Protein AF-A0A6N1C5D8-F1 (afdb_monomer_lite)

Sequence (153 aa):
MKNILFLILYLGGGVGLYRWVDFLRPVGEGLNGFYSWVWLDSGSELAIRQFLSFSYASFFYLVWMAIFPEPAKSYVYTVVGSKVVSSFLRSMALFVSCLLILGLVGVGLVKRPYSAFHQYFSLLVTCVLLGGWTIYLKDFFLTAANYMGRKYK

pLDDT: mean 84.41, std 11.17, range [42.94, 94.19]

Foldseek 3Di:
DLVVVLVCCLLVVLLVCVVVLVVQLVVLVVLQVVCVVVVLHLDSLLSSLLCSLLVSLLVSVVVSCVVVPDPPPPPPPDLDVVNLVVLVVQLVVLLVVLSVVSSVLSNVVSVDPDDSSVSSSVSNVSSNVSSCSNVSVVVSVVSVVSVVVVVVD

Structure (mmCIF, N/CA/C/O backbone):
data_AF-A0A6N1C5D8-F1
#
_entry.id   AF-A0A6N1C5D8-F1
#
loop_
_atom_site.group_PDB
_atom_site.id
_atom_site.type_symbol
_atom_site.label_atom_id
_atom_site.label_alt_id
_atom_site.label_comp_id
_atom_site.label_asym_id
_atom_site.label_entity_id
_atom_site.label_seq_id
_atom_site.pdbx_PDB_ins_code
_atom_site.Cartn_x
_atom_site.Cartn_y
_atom_site.Cartn_z
_atom_site.occupancy
_atom_site.B_iso_or_equiv
_atom_site.auth_seq_id
_atom_site.auth_comp_id
_atom_site.auth_asym_id
_atom_site.auth_atom_id
_atom_site.pdbx_PDB_model_num
ATOM 1 N N . MET A 1 1 ? -5.336 24.416 4.218 1.00 57.41 1 MET A N 1
ATOM 2 C CA . MET A 1 1 ? -3.912 24.225 4.592 1.00 57.41 1 MET A CA 1
ATOM 3 C C . MET A 1 1 ? -3.562 22.769 4.903 1.00 57.41 1 MET A C 1
ATOM 5 O O . MET A 1 1 ? -2.588 22.291 4.341 1.00 57.41 1 MET A O 1
ATOM 9 N N . LYS A 1 2 ? -4.356 22.031 5.703 1.00 74.81 2 LYS A N 1
ATOM 10 C CA . LYS A 1 2 ? -4.087 20.610 6.028 1.00 74.81 2 LYS A CA 1
ATOM 11 C C . LYS A 1 2 ? -3.909 19.698 4.800 1.00 74.81 2 LYS A C 1
ATOM 13 O O . LYS A 1 2 ? -2.983 18.904 4.788 1.00 74.81 2 LYS A O 1
ATOM 18 N N . ASN A 1 3 ? -4.711 19.876 3.746 1.00 79.12 3 ASN A N 1
ATOM 19 C CA . ASN A 1 3 ? -4.611 19.057 2.524 1.00 79.12 3 ASN A CA 1
ATOM 20 C C . ASN A 1 3 ? -3.324 19.315 1.718 1.00 79.12 3 ASN A C 1
ATOM 22 O O . ASN A 1 3 ? -2.783 18.398 1.112 1.00 79.12 3 ASN A O 1
ATOM 26 N N . ILE A 1 4 ? -2.818 20.553 1.722 1.00 85.50 4 ILE A N 1
ATOM 27 C CA . ILE A 1 4 ? -1.562 20.896 1.035 1.00 85.50 4 ILE A CA 1
ATOM 28 C C . ILE A 1 4 ? -0.383 20.313 1.818 1.00 85.50 4 ILE A C 1
ATOM 30 O O . ILE A 1 4 ? 0.490 19.682 1.234 1.00 85.50 4 ILE A O 1
ATOM 34 N N . LEU A 1 5 ? -0.402 20.450 3.148 1.00 88.25 5 LEU A N 1
ATOM 35 C CA . LEU A 1 5 ? 0.596 19.839 4.025 1.00 88.25 5 LEU A CA 1
ATOM 36 C C . LEU A 1 5 ? 0.606 18.308 3.893 1.00 88.25 5 LEU A C 1
ATOM 38 O O . LEU A 1 5 ? 1.675 17.716 3.789 1.00 88.25 5 LEU A O 1
ATOM 42 N N . PHE A 1 6 ? -0.578 17.688 3.834 1.00 89.44 6 PHE A N 1
ATOM 43 C CA . PHE A 1 6 ? -0.742 16.260 3.568 1.00 89.44 6 PHE A CA 1
ATOM 44 C C . PHE A 1 6 ? -0.019 15.856 2.282 1.00 89.44 6 PHE A C 1
ATOM 46 O O . PHE A 1 6 ? 0.821 14.964 2.310 1.00 89.44 6 PHE A O 1
ATOM 53 N N . LEU A 1 7 ? -0.307 16.540 1.169 1.00 89.50 7 LEU A N 1
ATOM 54 C CA . LEU A 1 7 ? 0.278 16.220 -0.134 1.00 89.50 7 LEU A CA 1
ATOM 55 C C . LEU A 1 7 ? 1.796 16.409 -0.147 1.00 89.50 7 LEU A C 1
ATOM 57 O O . LEU A 1 7 ? 2.501 15.555 -0.674 1.00 89.50 7 LEU A O 1
ATOM 61 N N . ILE A 1 8 ? 2.305 17.488 0.452 1.00 91.31 8 ILE A N 1
ATOM 62 C CA . ILE A 1 8 ? 3.749 17.758 0.514 1.00 91.31 8 ILE A CA 1
ATOM 63 C C . ILE A 1 8 ? 4.468 16.661 1.301 1.00 91.31 8 ILE A C 1
ATOM 65 O O . ILE A 1 8 ? 5.471 16.128 0.832 1.00 91.31 8 ILE A O 1
ATOM 69 N N . LEU A 1 9 ? 3.949 16.294 2.474 1.00 92.56 9 LEU A N 1
ATOM 70 C CA . LEU A 1 9 ? 4.555 15.259 3.311 1.00 92.56 9 LEU A CA 1
ATOM 71 C C . LEU A 1 9 ? 4.436 13.870 2.679 1.00 92.56 9 LEU A C 1
ATOM 73 O O . LEU A 1 9 ? 5.396 13.102 2.720 1.00 92.56 9 LEU A O 1
ATOM 77 N N . TYR A 1 10 ? 3.293 13.572 2.059 1.00 93.00 10 TYR A N 1
ATOM 78 C CA . TYR A 1 10 ? 3.063 12.315 1.357 1.00 93.00 10 TYR A CA 1
ATOM 79 C C . TYR A 1 10 ? 4.007 12.152 0.163 1.00 93.00 10 TYR A C 1
ATOM 81 O O . TYR A 1 10 ? 4.701 11.147 0.030 1.00 93.00 10 TYR A O 1
ATOM 89 N N . LEU A 1 11 ? 4.064 13.148 -0.722 1.00 92.56 11 LEU A N 1
ATOM 90 C CA . LEU A 1 11 ? 4.916 13.072 -1.906 1.00 92.56 11 LEU A CA 1
ATOM 91 C C . LEU A 1 11 ? 6.394 13.122 -1.516 1.00 92.56 11 LEU A C 1
ATOM 93 O O . LEU A 1 11 ? 7.181 12.337 -2.037 1.00 92.56 11 LEU A O 1
ATOM 97 N N . GLY A 1 12 ? 6.770 13.981 -0.564 1.00 91.44 12 GLY A N 1
ATOM 98 C CA . GLY A 1 12 ? 8.142 14.075 -0.067 1.00 91.44 12 GLY A CA 1
ATOM 99 C C . GLY A 1 12 ? 8.632 12.765 0.554 1.00 91.44 12 GLY A C 1
ATOM 100 O O . GLY A 1 12 ? 9.693 12.263 0.181 1.00 91.44 12 GLY A O 1
ATOM 101 N N . GLY A 1 13 ? 7.841 12.165 1.450 1.00 90.19 13 GLY A N 1
ATOM 102 C CA . GLY A 1 13 ? 8.172 10.878 2.066 1.00 90.19 13 GLY A CA 1
ATOM 103 C C . GLY A 1 13 ? 8.176 9.727 1.058 1.00 90.19 13 GLY A C 1
ATOM 104 O O . GLY A 1 13 ? 9.103 8.917 1.044 1.00 90.19 13 GLY A O 1
ATOM 105 N N . GLY A 1 14 ? 7.190 9.693 0.160 1.00 89.06 14 GLY A N 1
ATOM 106 C CA . GLY A 1 14 ? 7.083 8.680 -0.885 1.00 89.06 14 GLY A CA 1
ATOM 107 C C . GLY A 1 14 ? 8.251 8.711 -1.870 1.00 89.06 14 GLY A C 1
ATOM 108 O O . GLY A 1 14 ? 8.790 7.661 -2.210 1.00 89.06 14 GLY A O 1
ATOM 109 N N . VAL A 1 15 ? 8.711 9.891 -2.294 1.00 90.75 15 VAL A N 1
ATOM 110 C CA . VAL A 1 15 ? 9.896 10.017 -3.163 1.00 90.75 15 VAL A CA 1
ATOM 111 C C . VAL A 1 15 ? 11.154 9.508 -2.453 1.00 90.75 15 VAL A C 1
ATOM 113 O O . VAL A 1 15 ? 11.945 8.789 -3.063 1.00 90.75 15 VAL A O 1
ATOM 116 N N . GLY A 1 16 ? 11.318 9.800 -1.159 1.00 87.88 16 GLY A N 1
ATOM 117 C CA . GLY A 1 16 ? 12.439 9.290 -0.359 1.00 87.88 16 GLY A CA 1
ATOM 118 C C . GLY A 1 16 ? 12.461 7.761 -0.233 1.00 87.88 16 GLY A C 1
ATOM 119 O O . GLY A 1 16 ? 13.532 7.150 -0.242 1.00 87.88 16 GLY A O 1
ATOM 120 N N . LEU A 1 17 ? 11.285 7.129 -0.189 1.00 87.88 17 LEU A N 1
ATOM 121 C CA . LEU A 1 17 ? 11.139 5.673 -0.087 1.00 87.88 17 LEU A CA 1
ATOM 122 C C . LEU A 1 17 ? 11.512 4.911 -1.359 1.00 87.88 17 LEU A C 1
ATOM 124 O O . LEU A 1 17 ? 11.745 3.708 -1.279 1.00 87.88 17 LEU A O 1
ATOM 128 N N . TYR A 1 18 ? 11.642 5.579 -2.510 1.00 86.94 18 TYR A N 1
ATOM 129 C CA . TYR A 1 18 ? 12.013 4.914 -3.764 1.00 86.94 18 TYR A CA 1
ATOM 130 C C . TYR A 1 18 ? 13.335 4.133 -3.660 1.00 86.94 18 TYR A C 1
ATOM 132 O O . TYR A 1 18 ? 13.494 3.087 -4.280 1.00 86.94 18 TYR A O 1
ATOM 140 N N . ARG A 1 19 ? 14.276 4.590 -2.823 1.00 85.69 19 ARG A N 1
ATOM 141 C CA . ARG A 1 19 ? 15.557 3.895 -2.590 1.00 85.69 19 ARG A CA 1
ATOM 142 C C . ARG A 1 19 ? 15.416 2.555 -1.860 1.00 85.69 19 ARG A C 1
ATOM 144 O O . ARG A 1 19 ? 16.364 1.784 -1.837 1.00 85.69 19 ARG A O 1
ATOM 151 N N . TRP A 1 20 ? 14.257 2.295 -1.263 1.00 82.94 20 TRP A N 1
ATOM 152 C CA . TRP A 1 20 ? 13.975 1.115 -0.446 1.00 82.94 20 TRP A CA 1
ATOM 153 C C . TRP A 1 20 ? 13.052 0.112 -1.151 1.00 82.94 20 TRP A C 1
ATOM 155 O O . TRP A 1 20 ? 12.592 -0.837 -0.522 1.00 82.94 20 TRP A O 1
ATOM 165 N N . VAL A 1 21 ? 12.783 0.301 -2.451 1.00 80.31 21 VAL A N 1
ATOM 166 C CA . VAL A 1 21 ? 11.936 -0.591 -3.268 1.00 80.31 21 VAL A CA 1
ATOM 167 C C . VAL A 1 21 ? 12.394 -2.045 -3.174 1.00 80.31 21 VAL A C 1
ATOM 169 O O . VAL A 1 21 ? 11.566 -2.929 -2.959 1.00 80.31 21 VAL A O 1
ATOM 172 N N . ASP A 1 22 ? 13.702 -2.292 -3.241 1.00 78.56 22 ASP A N 1
ATOM 173 C CA . ASP A 1 22 ? 14.248 -3.652 -3.238 1.00 78.56 22 ASP A CA 1
ATOM 174 C C . ASP A 1 22 ? 14.044 -4.396 -1.911 1.00 78.56 22 ASP A C 1
ATOM 176 O O . ASP A 1 22 ? 13.981 -5.625 -1.902 1.00 78.56 22 ASP A O 1
ATOM 180 N N . PHE A 1 23 ? 13.852 -3.686 -0.793 1.00 82.81 23 PHE A N 1
ATOM 181 C CA . PHE A 1 23 ? 13.590 -4.320 0.504 1.00 82.81 23 PHE A CA 1
ATOM 182 C C . PHE A 1 23 ? 12.230 -5.036 0.543 1.00 82.81 23 PHE A C 1
ATOM 184 O O . PHE A 1 23 ? 12.045 -5.990 1.295 1.00 82.81 23 PHE A O 1
ATOM 191 N N . LEU A 1 24 ? 11.277 -4.611 -0.293 1.00 78.19 24 LEU A N 1
ATOM 192 C CA . LEU A 1 24 ? 9.941 -5.208 -0.378 1.00 78.19 24 LEU A CA 1
ATOM 193 C C . LEU A 1 24 ? 9.794 -6.228 -1.508 1.00 78.19 24 LEU A C 1
ATOM 195 O O . LEU A 1 24 ? 8.680 -6.693 -1.757 1.00 78.19 24 LEU A O 1
ATOM 199 N N . ARG A 1 25 ? 10.896 -6.615 -2.159 1.00 81.38 25 ARG A N 1
ATOM 200 C CA . ARG A 1 25 ? 10.911 -7.615 -3.233 1.00 81.38 25 ARG A CA 1
ATOM 201 C C . ARG A 1 25 ? 10.080 -8.877 -2.932 1.00 81.38 25 ARG A C 1
ATOM 203 O O . ARG A 1 25 ? 9.191 -9.157 -3.733 1.00 81.38 25 ARG A O 1
ATOM 210 N N . PRO A 1 26 ? 10.236 -9.580 -1.788 1.00 82.00 26 PRO A N 1
ATOM 211 C CA . PRO A 1 26 ? 9.468 -10.806 -1.535 1.00 82.00 26 PRO A CA 1
ATOM 212 C C . PRO A 1 26 ? 7.954 -10.562 -1.446 1.00 82.00 26 PRO A C 1
ATOM 214 O O . PRO A 1 26 ? 7.154 -11.391 -1.873 1.00 82.00 26 PRO A O 1
ATOM 217 N N . VAL A 1 27 ? 7.538 -9.407 -0.921 1.00 81.19 27 VAL A N 1
ATOM 218 C CA . VAL A 1 27 ? 6.111 -9.084 -0.789 1.00 81.19 27 VAL A CA 1
ATOM 219 C C . VAL A 1 27 ? 5.521 -8.633 -2.126 1.00 81.19 27 VAL A C 1
ATOM 221 O O . VAL A 1 27 ? 4.389 -8.981 -2.461 1.00 81.19 27 VAL A O 1
ATOM 224 N N . GLY A 1 28 ? 6.308 -7.912 -2.926 1.00 81.31 28 GLY A N 1
ATOM 225 C CA . GLY A 1 28 ? 5.951 -7.554 -4.295 1.00 81.31 28 GLY A CA 1
ATOM 226 C C . GLY A 1 28 ? 5.826 -8.760 -5.225 1.00 81.31 28 GLY A C 1
ATOM 227 O O . GLY A 1 28 ? 4.912 -8.801 -6.043 1.00 81.31 28 GLY A O 1
ATOM 228 N N . GLU A 1 29 ? 6.678 -9.774 -5.068 1.00 83.25 29 GLU A N 1
ATOM 229 C CA . GLU A 1 29 ? 6.562 -11.045 -5.798 1.00 83.25 29 GLU A CA 1
ATOM 230 C C . GLU A 1 29 ? 5.277 -11.797 -5.432 1.00 83.25 29 GLU A C 1
ATOM 232 O O . GLU A 1 29 ? 4.584 -12.300 -6.318 1.00 83.25 29 GLU A O 1
ATOM 237 N N . GLY A 1 30 ? 4.896 -11.796 -4.150 1.00 84.44 30 GLY A N 1
ATOM 238 C CA . GLY A 1 30 ? 3.601 -12.319 -3.710 1.00 84.44 30 GLY A CA 1
ATOM 239 C C . GLY A 1 30 ? 2.422 -11.595 -4.370 1.00 84.44 30 GLY A C 1
ATOM 240 O O . GLY A 1 30 ? 1.489 -12.239 -4.855 1.00 84.44 30 GLY A O 1
ATOM 241 N N . LEU A 1 31 ? 2.486 -10.261 -4.461 1.00 86.31 31 LEU A N 1
ATOM 242 C CA . LEU A 1 31 ? 1.479 -9.469 -5.173 1.00 86.31 31 LEU A CA 1
ATOM 243 C C . LEU A 1 31 ? 1.449 -9.799 -6.674 1.00 86.31 31 LEU A C 1
ATOM 245 O O . LEU A 1 31 ? 0.368 -9.881 -7.254 1.00 86.31 31 LEU A O 1
ATOM 249 N N . ASN A 1 32 ? 2.605 -10.044 -7.294 1.00 88.31 32 ASN A N 1
ATOM 250 C CA . ASN A 1 32 ? 2.674 -10.466 -8.692 1.00 88.31 32 ASN A CA 1
ATOM 251 C C . ASN A 1 32 ? 1.991 -11.823 -8.917 1.00 88.31 32 ASN A C 1
ATOM 253 O O . ASN A 1 32 ? 1.264 -11.990 -9.890 1.00 88.31 32 ASN A O 1
ATOM 257 N N . GLY A 1 33 ? 2.178 -12.774 -7.996 1.00 87.38 33 GLY A N 1
ATOM 258 C CA . GLY A 1 33 ? 1.483 -14.065 -8.021 1.00 87.38 33 GLY A CA 1
ATOM 259 C C . GLY A 1 33 ? -0.036 -13.931 -7.875 1.00 87.38 33 GLY A C 1
ATOM 260 O O . GLY A 1 33 ? -0.794 -14.618 -8.554 1.00 87.38 33 GLY A O 1
ATOM 261 N N . PHE A 1 34 ? -0.504 -13.002 -7.038 1.00 87.44 34 PHE A N 1
ATOM 262 C CA . PHE A 1 34 ? -1.928 -12.672 -6.974 1.00 87.44 34 PHE A CA 1
ATOM 263 C C . PHE A 1 34 ? -2.429 -12.075 -8.297 1.00 87.44 34 PHE A C 1
ATOM 265 O O . PHE A 1 34 ? -3.469 -12.491 -8.805 1.00 87.44 34 PHE A O 1
ATOM 272 N N . TYR A 1 35 ? -1.689 -11.131 -8.883 1.00 90.88 35 TYR A N 1
ATOM 273 C CA . TYR A 1 35 ? -2.071 -10.503 -10.147 1.00 90.88 35 TYR A CA 1
ATOM 274 C C . TYR A 1 35 ? -2.053 -11.460 -11.334 1.00 90.88 35 TYR A C 1
ATOM 276 O O . TYR A 1 35 ? -2.941 -11.367 -12.179 1.00 90.88 35 TYR A O 1
ATOM 284 N N . SER A 1 36 ? -1.124 -12.412 -11.393 1.00 88.69 36 SER A N 1
ATOM 285 C CA . SER A 1 36 ? -1.137 -13.441 -12.436 1.00 88.69 36 SER A CA 1
ATOM 286 C C . SER A 1 36 ? -2.373 -14.336 -12.338 1.00 88.69 36 SER A C 1
ATOM 288 O O . SER A 1 36 ? -2.980 -14.647 -13.363 1.00 88.69 36 SER A O 1
ATOM 290 N N . TRP A 1 37 ? -2.819 -14.662 -11.120 1.00 90.06 37 TRP A N 1
ATOM 291 C CA . TRP A 1 37 ? -4.042 -15.435 -10.891 1.00 90.06 37 TRP A CA 1
ATOM 292 C C . TRP A 1 37 ? -5.314 -14.719 -11.375 1.00 90.06 37 TRP A C 1
ATOM 294 O O . TRP A 1 37 ? -6.219 -15.371 -11.889 1.00 90.06 37 TRP A O 1
ATOM 304 N N . VAL A 1 38 ? -5.372 -13.385 -11.277 1.00 88.38 38 VAL A N 1
ATOM 305 C CA . VAL A 1 38 ? -6.513 -12.567 -11.747 1.00 88.38 38 VAL A CA 1
ATOM 306 C C . VAL A 1 38 ? -6.299 -11.929 -13.130 1.00 88.38 38 VAL A C 1
ATOM 308 O O . VAL A 1 38 ? -7.036 -11.017 -13.502 1.00 88.38 38 VAL A O 1
ATOM 311 N N . TRP A 1 39 ? -5.294 -12.380 -13.889 1.00 87.00 39 TRP A N 1
ATOM 312 C CA . TRP A 1 39 ? -4.935 -11.871 -15.225 1.00 87.00 39 TRP A CA 1
ATOM 313 C C . TRP A 1 39 ? -4.606 -10.365 -15.295 1.00 87.00 39 TRP A C 1
ATOM 315 O O . TRP A 1 39 ? -4.818 -9.714 -16.318 1.00 87.00 39 TRP A O 1
ATOM 325 N N . LEU A 1 40 ? -4.049 -9.811 -14.218 1.00 87.25 40 LEU A N 1
ATOM 326 C CA . LEU A 1 40 ? -3.540 -8.436 -14.121 1.00 87.25 40 LEU A CA 1
ATOM 327 C C . LEU A 1 40 ? -2.008 -8.385 -14.011 1.00 87.25 40 LEU A C 1
ATOM 329 O O . LEU A 1 40 ? -1.459 -7.426 -13.468 1.00 87.25 40 LEU A O 1
ATOM 333 N N . ASP A 1 41 ? -1.315 -9.419 -14.494 1.00 83.06 41 ASP A N 1
ATOM 334 C CA . ASP A 1 41 ? 0.145 -9.480 -14.439 1.00 83.06 41 ASP A CA 1
ATOM 335 C C . ASP A 1 41 ? 0.769 -8.282 -15.167 1.00 83.06 41 ASP A C 1
ATOM 337 O O . ASP A 1 41 ? 0.428 -7.948 -16.305 1.00 83.06 41 ASP A O 1
ATOM 341 N N . SER A 1 42 ? 1.676 -7.617 -14.464 1.00 78.69 42 SER A N 1
ATOM 342 C CA . SER A 1 42 ? 2.358 -6.413 -14.922 1.00 78.69 42 SER A CA 1
ATOM 343 C C . SER A 1 42 ? 3.884 -6.531 -14.801 1.00 78.69 42 SER A C 1
ATOM 345 O O . SER A 1 42 ? 4.616 -5.580 -15.078 1.00 78.69 42 SER A O 1
ATOM 347 N N . GLY A 1 43 ? 4.372 -7.722 -14.437 1.00 84.25 43 GLY A N 1
ATOM 348 C CA . GLY A 1 43 ? 5.775 -8.005 -14.174 1.00 84.25 43 GLY A CA 1
ATOM 349 C C . GLY A 1 43 ? 6.177 -7.717 -12.726 1.00 84.25 43 GLY A C 1
ATOM 350 O O . GLY A 1 43 ? 5.727 -6.756 -12.096 1.00 84.25 43 GLY A O 1
ATOM 351 N N . SER A 1 44 ? 7.096 -8.539 -12.215 1.00 84.19 44 SER A N 1
ATOM 352 C CA . SER A 1 44 ? 7.542 -8.526 -10.816 1.00 84.19 44 SER A CA 1
ATOM 353 C C . SER A 1 44 ? 8.066 -7.162 -10.359 1.00 84.19 44 SER A C 1
ATOM 355 O O . SER A 1 44 ? 7.676 -6.669 -9.306 1.00 84.19 44 SER A O 1
ATOM 357 N N . GLU A 1 45 ? 8.889 -6.500 -11.171 1.00 87.25 45 GLU A N 1
ATOM 358 C CA . GLU A 1 45 ? 9.465 -5.188 -10.850 1.00 87.25 45 GLU A CA 1
ATOM 359 C C . GLU A 1 45 ? 8.401 -4.093 -10.671 1.00 87.25 45 GLU A C 1
ATOM 361 O O . GLU A 1 45 ? 8.538 -3.213 -9.814 1.00 87.25 45 GLU A O 1
ATOM 366 N N . LEU A 1 46 ? 7.313 -4.140 -11.449 1.00 89.12 46 LEU A N 1
ATOM 367 C CA . LEU A 1 46 ? 6.218 -3.185 -11.296 1.00 89.12 46 LEU A CA 1
ATOM 368 C C . LEU A 1 46 ? 5.329 -3.544 -10.102 1.00 89.12 46 LEU A C 1
ATOM 370 O O . LEU A 1 46 ? 4.937 -2.641 -9.361 1.00 89.12 46 LEU A O 1
ATOM 374 N N . ALA A 1 47 ? 5.096 -4.835 -9.861 1.00 89.44 47 ALA A N 1
ATOM 375 C CA . ALA A 1 47 ? 4.363 -5.325 -8.695 1.00 89.44 47 ALA A CA 1
ATOM 376 C C . ALA A 1 47 ? 5.023 -4.913 -7.370 1.00 89.44 47 ALA A C 1
ATOM 378 O O . ALA A 1 47 ? 4.336 -4.479 -6.443 1.00 89.44 47 ALA A O 1
ATOM 379 N N . ILE A 1 48 ? 6.356 -4.940 -7.292 1.00 90.25 48 ILE A N 1
ATOM 380 C CA . ILE A 1 48 ? 7.100 -4.460 -6.115 1.00 90.25 48 ILE A CA 1
ATOM 381 C C . ILE A 1 48 ? 6.843 -2.968 -5.882 1.00 90.25 48 ILE A C 1
ATOM 383 O O . ILE A 1 48 ? 6.543 -2.551 -4.760 1.00 90.25 48 ILE A O 1
ATOM 387 N N . ARG A 1 49 ? 6.889 -2.153 -6.941 1.00 91.56 49 ARG A N 1
ATOM 388 C CA . ARG A 1 49 ? 6.618 -0.708 -6.844 1.00 91.56 49 ARG A CA 1
ATOM 389 C C . ARG A 1 49 ? 5.168 -0.429 -6.462 1.00 91.56 49 ARG A C 1
ATOM 391 O O . ARG A 1 49 ? 4.930 0.414 -5.604 1.00 91.56 49 ARG A O 1
ATOM 398 N N . GLN A 1 50 ? 4.215 -1.155 -7.047 1.00 92.12 50 GLN A N 1
ATOM 399 C CA . GLN A 1 50 ? 2.796 -1.081 -6.690 1.00 92.12 50 GLN A CA 1
ATOM 400 C C . GLN A 1 50 ? 2.598 -1.371 -5.204 1.00 92.12 50 GLN A C 1
ATOM 402 O O . GLN A 1 50 ? 1.963 -0.580 -4.503 1.00 92.12 50 GLN A O 1
ATOM 407 N N . PHE A 1 51 ? 3.184 -2.466 -4.714 1.00 90.81 51 PHE A N 1
ATOM 408 C CA . PHE A 1 51 ? 3.076 -2.858 -3.316 1.00 90.81 51 PHE A CA 1
ATOM 409 C C . PHE A 1 51 ? 3.689 -1.814 -2.377 1.00 90.81 51 PHE A C 1
ATOM 411 O O . PHE A 1 51 ? 3.045 -1.434 -1.396 1.00 90.81 51 PHE A O 1
ATOM 418 N N . LEU A 1 52 ? 4.888 -1.305 -2.686 1.00 90.94 52 LEU A N 1
ATOM 419 C CA . LEU A 1 52 ? 5.530 -0.254 -1.893 1.00 90.94 52 LEU A CA 1
ATOM 420 C C . LEU A 1 52 ? 4.651 0.999 -1.831 1.00 90.94 52 LEU A C 1
ATOM 422 O O . LEU A 1 52 ? 4.355 1.479 -0.738 1.00 90.94 52 LEU A O 1
ATOM 426 N N . SER A 1 53 ? 4.209 1.520 -2.981 1.00 92.44 53 SER A N 1
ATOM 427 C CA . SER A 1 53 ? 3.398 2.742 -3.042 1.00 92.44 53 SER A CA 1
ATOM 428 C C . SER A 1 53 ? 2.071 2.582 -2.300 1.00 92.44 53 SER A C 1
ATOM 430 O O . SER A 1 53 ? 1.646 3.492 -1.586 1.00 92.44 53 SER A O 1
ATOM 432 N N . PHE A 1 54 ? 1.414 1.430 -2.442 1.00 93.12 54 PHE A N 1
ATOM 433 C CA . PHE A 1 54 ? 0.136 1.151 -1.790 1.00 93.12 54 PHE A CA 1
ATOM 434 C C . PHE A 1 54 ? 0.272 0.959 -0.278 1.00 93.12 54 PHE A C 1
ATOM 436 O O . PHE A 1 54 ? -0.517 1.513 0.494 1.00 93.12 54 PHE A O 1
ATOM 443 N N . SER A 1 55 ? 1.298 0.230 0.160 1.00 91.25 55 SER A N 1
ATOM 444 C CA . SER A 1 55 ? 1.596 0.047 1.582 1.00 91.25 55 SER A CA 1
ATOM 445 C C . SER A 1 55 ? 1.953 1.378 2.226 1.00 91.25 55 SER A C 1
ATOM 447 O O . SER A 1 55 ? 1.372 1.739 3.248 1.00 91.25 55 SER A O 1
ATOM 449 N N . TYR A 1 56 ? 2.831 2.156 1.587 1.00 92.88 56 TYR A N 1
ATOM 450 C CA . TYR A 1 56 ? 3.183 3.496 2.041 1.00 92.88 56 TYR A CA 1
ATOM 451 C C . TYR A 1 56 ? 1.952 4.395 2.171 1.00 92.88 56 TYR A C 1
ATOM 453 O O . TYR A 1 56 ? 1.769 5.017 3.213 1.00 92.88 56 TYR A O 1
ATOM 461 N N . ALA A 1 57 ? 1.074 4.425 1.164 1.00 93.56 57 ALA A N 1
ATOM 462 C CA . ALA A 1 57 ? -0.172 5.183 1.243 1.00 93.56 57 ALA A CA 1
ATOM 463 C C . ALA A 1 57 ? -1.044 4.753 2.412 1.00 93.56 57 ALA A C 1
ATOM 465 O O . ALA A 1 57 ? -1.495 5.594 3.185 1.00 93.56 57 ALA A O 1
ATOM 466 N N . SER A 1 58 ? -1.226 3.451 2.584 1.00 93.31 58 SER A N 1
ATOM 467 C CA . SER A 1 58 ? -2.040 2.916 3.668 1.00 93.31 58 SER A CA 1
ATOM 468 C C . SER A 1 58 ? -1.479 3.319 5.038 1.00 93.31 58 SER A C 1
ATOM 470 O O . SER A 1 58 ? -2.200 3.870 5.870 1.00 93.31 58 SER A O 1
ATOM 472 N N . PHE A 1 59 ? -0.173 3.143 5.258 1.00 92.38 59 PHE A N 1
ATOM 473 C CA . PHE A 1 59 ? 0.480 3.562 6.500 1.00 92.38 59 PHE A CA 1
ATOM 474 C C . PHE A 1 59 ? 0.422 5.074 6.710 1.00 92.38 59 PHE A C 1
ATOM 476 O O . PHE A 1 59 ? 0.114 5.522 7.813 1.00 92.38 59 PHE A O 1
ATOM 483 N N . PHE A 1 60 ? 0.665 5.865 5.666 1.00 93.50 60 PHE A N 1
ATOM 484 C CA . PHE A 1 60 ? 0.629 7.319 5.759 1.00 93.50 60 PHE A CA 1
ATOM 485 C C . PHE A 1 60 ? -0.758 7.824 6.159 1.00 93.50 60 PHE A C 1
ATOM 487 O O . PHE A 1 60 ? -0.858 8.654 7.057 1.00 93.50 60 PHE A O 1
ATOM 494 N N . TYR A 1 61 ? -1.831 7.297 5.562 1.00 92.31 61 TYR A N 1
ATOM 495 C CA . TYR A 1 61 ? -3.199 7.659 5.943 1.00 92.31 61 TYR A CA 1
ATOM 496 C C . TYR A 1 61 ? -3.518 7.274 7.394 1.00 92.31 61 TYR A C 1
ATOM 498 O O . TYR A 1 61 ? -4.132 8.067 8.108 1.00 92.31 61 TYR A O 1
ATOM 506 N N . LEU A 1 62 ? -3.080 6.097 7.856 1.00 90.81 62 LEU A N 1
ATOM 507 C CA . LEU A 1 62 ? -3.259 5.676 9.251 1.00 90.81 62 LEU A CA 1
ATOM 508 C C . LEU A 1 62 ? -2.529 6.606 10.228 1.00 90.81 62 LEU A C 1
ATOM 510 O O . LEU A 1 62 ? -3.136 7.078 11.189 1.00 90.81 62 LEU A O 1
ATOM 514 N N . VAL A 1 63 ? -1.259 6.920 9.958 1.00 91.06 63 VAL A N 1
ATOM 515 C CA . VAL A 1 63 ? -0.458 7.852 10.769 1.00 91.06 63 VAL A CA 1
ATOM 516 C C . VAL A 1 63 ? -1.064 9.253 10.739 1.00 91.06 63 VAL A C 1
ATOM 518 O O . VAL A 1 63 ? -1.209 9.888 11.781 1.00 91.06 63 VAL A O 1
ATOM 521 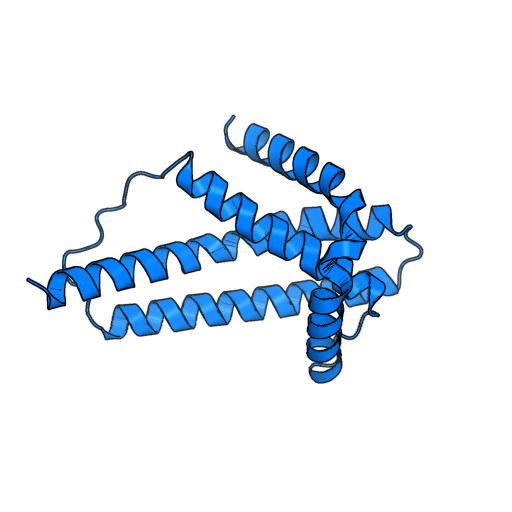N N . TRP A 1 64 ? -1.485 9.725 9.567 1.00 91.50 64 TRP A N 1
ATOM 522 C CA . TRP A 1 64 ? -2.121 11.029 9.415 1.00 91.50 64 TRP A CA 1
ATOM 523 C C . TRP A 1 64 ? -3.406 11.141 10.237 1.00 91.50 64 TRP A C 1
ATOM 525 O O . TRP A 1 64 ? -3.592 12.122 10.954 1.00 91.50 64 TRP A O 1
ATOM 535 N N . MET A 1 65 ? -4.270 10.122 10.183 1.00 87.94 65 MET A N 1
ATOM 536 C CA . MET A 1 65 ? -5.493 10.062 10.989 1.00 87.94 65 ME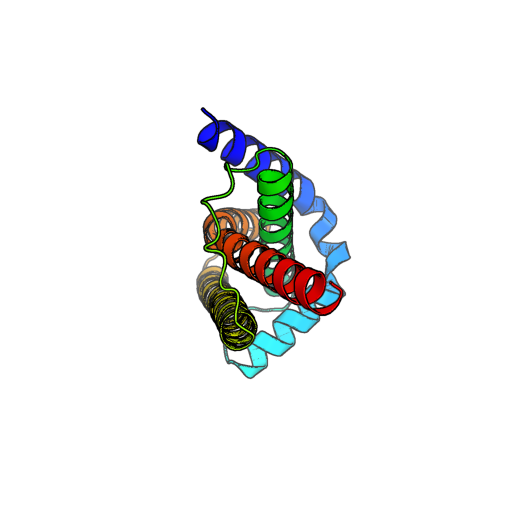T A CA 1
ATOM 537 C C . MET A 1 65 ? -5.210 9.966 12.492 1.00 87.94 65 MET A C 1
ATOM 539 O O . MET A 1 65 ? -6.017 10.454 13.281 1.00 87.94 65 MET A O 1
ATOM 543 N N . ALA A 1 66 ? -4.097 9.349 12.896 1.00 86.81 66 ALA A N 1
ATOM 544 C CA . ALA A 1 66 ? -3.690 9.276 14.297 1.00 86.81 66 ALA A CA 1
ATOM 545 C C . ALA A 1 66 ? -3.179 10.628 14.828 1.00 86.81 66 ALA A C 1
ATOM 547 O O . ALA A 1 66 ? -3.491 10.995 15.957 1.00 86.81 66 ALA A O 1
ATOM 548 N N . ILE A 1 67 ? -2.429 11.382 14.015 1.00 87.31 67 ILE A N 1
ATOM 549 C CA . ILE A 1 67 ? -1.889 12.705 14.383 1.00 87.31 67 ILE A CA 1
ATOM 550 C C . ILE A 1 67 ? -2.977 13.785 14.335 1.00 87.31 67 ILE A C 1
ATOM 552 O O . ILE A 1 67 ? -3.017 14.671 15.188 1.00 87.31 67 ILE A O 1
ATOM 556 N N . PHE A 1 68 ? -3.869 13.719 13.346 1.00 83.62 68 PHE A N 1
ATOM 557 C CA . PHE A 1 68 ? -4.980 14.652 13.170 1.00 83.62 68 PHE A CA 1
ATOM 558 C C . PHE A 1 68 ? -6.320 13.920 13.301 1.00 83.62 68 PHE A C 1
ATOM 560 O O . PHE A 1 68 ? -7.021 13.747 12.298 1.00 83.62 68 PHE A O 1
ATOM 567 N N . PRO A 1 69 ? -6.698 13.494 14.518 1.00 74.56 69 PRO A N 1
ATOM 568 C CA . PRO A 1 69 ? -7.962 12.813 14.728 1.00 74.56 69 PRO A CA 1
ATOM 569 C C . PRO A 1 69 ? -9.119 13.754 14.390 1.00 74.56 69 PRO A C 1
ATOM 571 O O . PRO A 1 69 ? -9.205 14.881 14.885 1.00 74.56 69 PRO A O 1
ATOM 574 N N . GLU A 1 70 ? -10.026 13.291 13.535 1.00 69.06 70 GLU A N 1
ATOM 575 C CA . GLU A 1 70 ? -11.319 13.946 13.381 1.00 69.06 70 GLU A CA 1
ATOM 576 C C . GLU A 1 70 ? -12.151 13.715 14.650 1.00 69.06 70 GLU A C 1
ATOM 578 O O . GLU A 1 70 ? -12.089 12.621 15.225 1.00 69.06 70 GLU A O 1
ATOM 583 N N . PRO A 1 71 ? -12.930 14.715 15.106 1.00 58.56 71 PRO A N 1
ATOM 584 C CA . PRO A 1 71 ? -13.804 14.538 16.254 1.00 58.56 71 PRO A CA 1
ATOM 585 C C . PRO A 1 71 ? -14.725 13.352 15.987 1.00 58.56 71 PRO A C 1
ATOM 587 O O . PRO A 1 71 ? -15.361 13.274 14.932 1.00 58.56 71 PRO A O 1
ATOM 590 N N . ALA A 1 72 ? -14.766 12.415 16.936 1.00 53.97 72 ALA A N 1
ATOM 591 C CA . ALA A 1 72 ? -15.593 11.228 16.829 1.00 53.97 72 ALA A CA 1
ATOM 592 C C . ALA A 1 72 ? -17.041 11.666 16.582 1.00 53.97 72 ALA A C 1
ATOM 594 O O . ALA A 1 72 ? -17.707 12.180 17.483 1.00 53.97 72 ALA A O 1
ATOM 595 N N . LYS A 1 73 ? -17.540 11.478 15.352 1.00 53.75 73 LYS A N 1
ATOM 596 C CA . LYS A 1 73 ? -18.981 11.531 15.104 1.00 53.75 73 LYS A CA 1
ATOM 597 C C . LYS A 1 73 ? -19.589 10.545 16.084 1.00 53.75 73 LYS A C 1
ATOM 599 O O . LYS A 1 73 ? -19.168 9.391 16.080 1.00 53.75 73 LYS A O 1
ATOM 604 N N . SER A 1 74 ? -20.476 11.027 16.958 1.00 42.94 74 SER A N 1
ATOM 605 C CA . SER A 1 74 ? -21.077 10.230 18.029 1.00 42.94 74 SER A CA 1
ATOM 606 C C . SER A 1 74 ? -21.538 8.882 17.469 1.00 42.94 74 SER A C 1
ATOM 608 O O . SER A 1 74 ? -22.525 8.777 16.741 1.00 42.94 74 SER A O 1
ATOM 610 N N . TYR A 1 75 ? -20.739 7.841 17.710 1.00 47.38 75 TYR A N 1
ATOM 611 C CA . TYR A 1 75 ? -21.052 6.508 17.231 1.00 47.38 75 TYR A CA 1
ATOM 612 C C . TYR A 1 75 ? -22.226 6.045 18.086 1.00 47.38 75 TYR A C 1
ATOM 614 O O . TYR A 1 75 ? -22.091 5.821 19.287 1.00 47.38 75 TYR A O 1
ATOM 622 N N . VAL A 1 76 ? -23.403 6.018 17.464 1.00 47.00 76 VAL A N 1
ATOM 623 C CA . VAL A 1 76 ? -24.688 5.683 18.078 1.00 47.00 76 VAL A CA 1
ATOM 624 C C . VAL A 1 76 ? -24.539 4.433 18.951 1.00 47.00 76 VAL A C 1
ATOM 626 O O . VAL A 1 76 ? -24.033 3.407 18.494 1.00 47.00 76 VAL A O 1
ATOM 629 N N . TYR A 1 77 ? -25.016 4.540 20.194 1.00 48.31 77 TYR A N 1
ATOM 630 C CA . TYR A 1 77 ? -24.910 3.623 21.344 1.00 48.31 77 TYR A CA 1
ATOM 631 C C . TYR A 1 77 ? -25.399 2.163 21.141 1.00 48.31 77 TYR A C 1
ATOM 633 O O . TYR A 1 77 ? -25.515 1.395 22.102 1.00 48.31 77 TYR A O 1
ATOM 641 N N . THR A 1 78 ? -25.654 1.728 19.908 1.00 53.38 78 THR A N 1
ATOM 642 C CA . THR A 1 78 ? -26.120 0.381 19.550 1.00 53.38 78 THR A CA 1
ATOM 643 C C . THR A 1 78 ? -25.200 -0.258 18.503 1.00 53.38 78 THR A C 1
ATOM 645 O O . THR A 1 78 ? -25.518 -0.362 17.314 1.00 53.38 78 THR A O 1
ATOM 648 N N . VAL A 1 79 ? -24.014 -0.692 18.940 1.00 59.00 79 VAL A N 1
ATOM 649 C CA . VAL A 1 79 ? -23.120 -1.539 18.133 1.00 59.00 79 VAL A CA 1
ATOM 650 C C . VAL A 1 79 ? -23.577 -2.995 18.277 1.00 59.00 79 VAL A C 1
ATOM 652 O O . VAL A 1 79 ? -23.421 -3.600 19.333 1.00 59.00 79 VAL A O 1
ATOM 655 N N . VAL A 1 80 ? -24.178 -3.541 17.219 1.00 68.38 80 VAL A N 1
ATOM 656 C CA . VAL A 1 80 ? -24.599 -4.951 17.120 1.00 68.38 80 VAL A CA 1
ATOM 657 C C . VAL A 1 80 ? -23.484 -5.743 16.431 1.00 68.38 80 VAL A C 1
ATOM 659 O O . VAL A 1 80 ? -22.800 -5.192 15.570 1.00 68.38 80 VAL A O 1
ATOM 662 N N . GLY A 1 81 ? -23.305 -7.031 16.748 1.00 70.31 81 GLY A N 1
ATOM 663 C CA . GLY A 1 81 ? -22.284 -7.876 16.104 1.00 70.31 81 GLY A CA 1
ATOM 664 C C . GLY A 1 81 ? -22.379 -7.894 14.568 1.00 70.31 81 GLY A C 1
ATOM 665 O O . GLY A 1 81 ? -21.359 -7.878 13.885 1.00 70.31 81 GLY A O 1
ATOM 666 N N . SER A 1 82 ? -23.593 -7.793 14.013 1.00 77.62 82 SER A N 1
ATOM 667 C CA . SER A 1 82 ? -23.820 -7.646 12.568 1.00 77.62 82 SER A CA 1
ATOM 668 C C . SER A 1 82 ? -23.157 -6.401 11.971 1.00 77.62 82 SER A C 1
ATOM 670 O O . SER A 1 82 ? -22.659 -6.469 10.850 1.00 77.62 82 SER A O 1
ATOM 672 N N . LYS A 1 83 ? -23.069 -5.291 12.722 1.00 80.62 83 LYS A N 1
ATOM 673 C CA . LYS A 1 83 ? -22.367 -4.071 12.288 1.00 80.62 83 LYS A CA 1
ATOM 674 C C . LYS A 1 83 ? -20.857 -4.287 12.194 1.00 80.62 83 LYS A C 1
ATOM 676 O O . LYS A 1 83 ? -20.226 -3.760 11.283 1.00 80.62 83 LYS A O 1
ATOM 681 N N . VAL A 1 84 ? -20.278 -5.079 13.100 1.00 82.25 84 VAL A N 1
ATOM 682 C CA . VAL A 1 84 ? -18.845 -5.423 13.070 1.00 82.25 84 VAL A CA 1
ATOM 683 C C . VAL A 1 84 ? -18.537 -6.229 11.807 1.00 82.25 84 VAL A C 1
ATOM 685 O O . VAL A 1 84 ? -17.630 -5.871 11.057 1.00 82.25 84 VAL A O 1
ATOM 688 N N . VAL A 1 85 ? -19.344 -7.260 11.530 1.00 86.19 85 VAL A N 1
ATOM 689 C CA . VAL A 1 85 ? -19.201 -8.099 10.330 1.00 86.19 85 VAL A CA 1
ATOM 690 C C . VAL A 1 85 ? -19.415 -7.281 9.056 1.00 86.19 85 VAL A C 1
ATOM 692 O O . VAL A 1 85 ? -18.615 -7.380 8.129 1.00 86.19 85 VAL A O 1
ATOM 695 N N . SER A 1 86 ? -20.432 -6.415 9.002 1.00 85.12 86 SER A N 1
ATOM 696 C CA . SER A 1 86 ? -20.659 -5.568 7.825 1.00 85.12 86 SER A CA 1
ATOM 697 C C . SER A 1 86 ? -19.517 -4.580 7.581 1.00 85.12 86 SER A C 1
ATOM 699 O O . SER A 1 86 ? -19.129 -4.371 6.434 1.00 85.12 86 SER A O 1
ATOM 701 N N . SER A 1 87 ? -18.947 -3.992 8.640 1.00 84.19 87 SER A N 1
ATOM 702 C CA . SER A 1 87 ? -17.801 -3.081 8.520 1.00 84.19 87 SER A CA 1
ATOM 703 C C . SER A 1 87 ? -16.543 -3.819 8.064 1.00 84.19 87 SER A C 1
ATOM 705 O O . SER A 1 87 ? -15.815 -3.300 7.219 1.00 84.19 87 SER A O 1
ATOM 707 N N . PHE A 1 88 ? -16.323 -5.045 8.551 1.00 88.38 88 PHE A N 1
ATOM 708 C CA . PHE A 1 88 ? -15.242 -5.912 8.081 1.00 88.38 88 PHE A CA 1
ATOM 709 C C . PHE A 1 88 ? -15.379 -6.218 6.588 1.00 88.38 88 PHE A C 1
ATOM 711 O O . PHE A 1 88 ? -14.459 -5.952 5.819 1.00 88.38 88 PHE A O 1
ATOM 718 N N . LEU A 1 89 ? -16.548 -6.712 6.165 1.00 89.50 89 LEU A N 1
ATOM 719 C CA . LEU A 1 89 ? -16.809 -7.047 4.764 1.00 89.50 89 LEU A CA 1
ATOM 720 C C . LEU A 1 89 ? -16.672 -5.824 3.856 1.00 89.50 89 LEU A C 1
ATOM 722 O O . LEU A 1 89 ? -16.091 -5.926 2.781 1.00 89.50 89 LEU A O 1
ATOM 726 N N . ARG A 1 90 ? -17.141 -4.650 4.297 1.00 88.38 90 ARG A N 1
ATOM 727 C CA . ARG A 1 90 ? -16.985 -3.396 3.550 1.00 88.38 90 ARG A CA 1
ATOM 728 C C . ARG A 1 90 ? -15.519 -2.983 3.421 1.00 88.38 90 ARG A C 1
ATOM 730 O O . ARG A 1 90 ? -15.102 -2.588 2.337 1.00 88.38 90 ARG A O 1
ATOM 737 N N . SER A 1 91 ? -14.742 -3.080 4.500 1.00 90.38 91 SER A N 1
ATOM 738 C CA . SER A 1 91 ? -13.305 -2.786 4.475 1.00 90.38 91 SER A CA 1
ATOM 739 C C . SER A 1 91 ? -12.553 -3.753 3.558 1.00 90.38 91 SER A C 1
ATOM 741 O O . SER A 1 91 ? -11.770 -3.304 2.725 1.00 90.38 91 SER A O 1
ATOM 743 N N . MET A 1 92 ? -12.853 -5.053 3.632 1.00 91.06 92 MET A N 1
ATOM 744 C CA . MET A 1 92 ? -12.271 -6.076 2.758 1.00 91.06 92 MET A CA 1
ATOM 745 C C . MET A 1 92 ? -12.644 -5.872 1.289 1.00 91.06 92 MET A C 1
ATOM 747 O O . MET A 1 92 ? -11.767 -5.899 0.431 1.00 91.06 92 MET A O 1
ATOM 751 N N . ALA A 1 93 ? -13.915 -5.605 0.986 1.00 91.19 93 ALA A N 1
ATOM 752 C CA . ALA A 1 93 ? -14.358 -5.338 -0.380 1.00 91.19 93 ALA A CA 1
ATOM 753 C C . ALA A 1 93 ? -13.648 -4.114 -0.978 1.00 91.19 93 ALA A C 1
ATOM 755 O O . ALA A 1 93 ? -13.215 -4.150 -2.131 1.00 91.19 93 ALA A O 1
ATOM 756 N N . LEU A 1 94 ? -13.476 -3.046 -0.191 1.00 91.31 94 LEU A N 1
ATOM 757 C CA . LEU A 1 94 ? -12.743 -1.855 -0.621 1.00 91.31 94 LEU A CA 1
ATOM 758 C C . LEU A 1 94 ? -11.251 -2.127 -0.793 1.00 91.31 94 LEU A C 1
ATOM 760 O O . LEU A 1 94 ? -10.684 -1.701 -1.792 1.00 91.31 94 LEU A O 1
ATOM 764 N N . PHE A 1 95 ? -10.631 -2.870 0.124 1.00 92.44 95 PHE A N 1
ATOM 765 C CA . PHE A 1 95 ? -9.233 -3.279 0.011 1.00 92.44 95 PHE A CA 1
ATOM 766 C C . PHE A 1 95 ? -8.979 -4.058 -1.285 1.00 92.44 95 PHE A C 1
ATOM 768 O O . PHE A 1 95 ? -8.108 -3.687 -2.069 1.00 92.44 95 PHE A O 1
ATOM 775 N N . VAL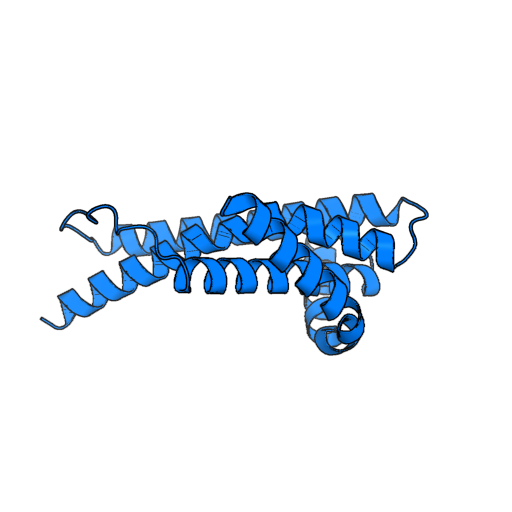 A 1 96 ? -9.795 -5.082 -1.557 1.00 92.25 96 VAL A N 1
ATOM 776 C CA . VAL A 1 96 ? -9.710 -5.871 -2.795 1.00 92.25 96 VAL A CA 1
ATOM 777 C C . VAL A 1 96 ? -9.948 -4.990 -4.021 1.00 92.25 96 VAL A C 1
ATOM 779 O O . VAL A 1 96 ? -9.190 -5.069 -4.983 1.00 92.25 96 VAL A O 1
ATOM 782 N N . SER A 1 97 ? -10.941 -4.098 -3.980 1.00 92.88 97 SER A N 1
ATOM 783 C CA . SER A 1 97 ? -11.196 -3.153 -5.076 1.00 92.88 97 SER A CA 1
ATOM 784 C C . SER A 1 97 ? -9.989 -2.249 -5.341 1.00 92.88 97 SER A C 1
ATOM 786 O O . SER A 1 97 ? -9.628 -2.031 -6.496 1.00 92.88 97 SER A O 1
ATOM 788 N N . CYS A 1 98 ? -9.319 -1.760 -4.293 1.00 93.81 98 CYS A N 1
ATOM 789 C CA . CYS A 1 98 ? -8.103 -0.966 -4.433 1.00 93.81 98 CYS A CA 1
ATOM 790 C C . CYS A 1 98 ? -6.966 -1.763 -5.076 1.00 93.81 98 CYS A C 1
ATOM 792 O O . CYS A 1 98 ? -6.288 -1.221 -5.947 1.00 93.81 98 CYS A O 1
ATOM 794 N N . LEU A 1 99 ? -6.781 -3.033 -4.702 1.00 92.06 99 LEU A N 1
ATOM 795 C CA . LEU A 1 99 ? -5.782 -3.904 -5.330 1.00 92.06 99 LEU A CA 1
ATOM 796 C C . LEU A 1 99 ? -6.087 -4.145 -6.813 1.00 92.06 99 LEU A C 1
ATOM 798 O O . LEU A 1 99 ? -5.185 -4.066 -7.641 1.00 92.06 99 LEU A O 1
ATOM 802 N N . LEU A 1 100 ? -7.350 -4.370 -7.181 1.00 92.88 100 LEU A N 1
ATOM 803 C CA . LEU A 1 100 ? -7.733 -4.547 -8.586 1.00 92.88 100 LEU A CA 1
ATOM 804 C C . LEU A 1 100 ? -7.505 -3.273 -9.409 1.00 92.88 100 LEU A C 1
ATOM 806 O O . LEU A 1 100 ? -6.941 -3.342 -10.500 1.00 92.88 100 LEU A O 1
ATOM 810 N N . ILE A 1 101 ? -7.881 -2.101 -8.882 1.00 92.94 101 ILE A N 1
ATOM 811 C CA . ILE A 1 101 ? -7.610 -0.809 -9.535 1.00 92.94 101 ILE A CA 1
ATOM 812 C C . ILE A 1 101 ? -6.102 -0.602 -9.697 1.00 92.94 101 ILE A C 1
ATOM 814 O O . ILE A 1 101 ? -5.647 -0.191 -10.763 1.00 92.94 101 ILE A O 1
ATOM 818 N N . LEU A 1 102 ? -5.319 -0.914 -8.665 1.00 93.19 102 LEU A N 1
ATOM 819 C CA . LEU A 1 102 ? -3.866 -0.804 -8.710 1.00 93.19 102 LEU A CA 1
ATOM 820 C C . LEU A 1 102 ? -3.265 -1.719 -9.783 1.00 93.19 102 LEU A C 1
ATOM 822 O O . LEU A 1 102 ? -2.420 -1.256 -10.552 1.00 93.19 102 LEU A O 1
ATOM 826 N N . GLY A 1 103 ? -3.728 -2.969 -9.873 1.00 90.75 103 GLY A N 1
ATOM 827 C CA . GLY A 1 103 ? -3.352 -3.923 -10.919 1.00 90.75 103 GLY A CA 1
ATOM 828 C C . GLY A 1 103 ? -3.668 -3.401 -12.322 1.00 90.75 103 GLY A C 1
ATOM 829 O O . GLY A 1 103 ? -2.784 -3.363 -13.177 1.00 90.75 103 GLY A O 1
ATOM 830 N N . LEU A 1 104 ? -4.882 -2.884 -12.541 1.00 91.88 104 LEU A N 1
ATOM 831 C CA . LEU A 1 104 ? -5.290 -2.267 -13.813 1.00 91.88 104 LEU A CA 1
ATOM 832 C C . LEU A 1 104 ? -4.394 -1.083 -14.205 1.00 91.88 104 LEU A C 1
ATOM 834 O O . LEU A 1 104 ? -3.980 -0.967 -15.361 1.00 91.88 104 LEU A O 1
ATOM 838 N N . VAL A 1 105 ? -4.058 -0.217 -13.245 1.00 92.12 105 VAL A N 1
ATOM 839 C CA . VAL A 1 105 ? -3.132 0.904 -13.464 1.00 92.12 105 VAL A CA 1
ATOM 840 C C . VAL A 1 105 ? -1.733 0.394 -13.814 1.00 92.12 105 VAL A C 1
ATOM 842 O O . VAL A 1 105 ? -1.103 0.934 -14.722 1.00 92.12 105 VAL A O 1
ATOM 845 N N . GLY A 1 106 ? -1.271 -0.678 -13.166 1.00 90.12 106 GLY A N 1
ATOM 846 C CA . GLY A 1 106 ? -0.006 -1.341 -13.489 1.00 90.12 106 GLY A CA 1
ATOM 847 C C . GLY A 1 106 ? 0.047 -1.830 -14.930 1.00 90.12 106 GLY A C 1
ATOM 848 O O . GLY A 1 106 ? 0.945 -1.442 -15.673 1.00 90.12 106 GLY A O 1
ATOM 849 N N . VAL A 1 107 ? -0.958 -2.593 -15.367 1.00 90.19 107 VAL A N 1
ATOM 850 C CA . VAL A 1 107 ? -1.065 -3.076 -16.757 1.00 90.19 107 VAL A CA 1
ATOM 851 C C . VAL A 1 107 ? -1.044 -1.912 -17.757 1.00 90.19 107 VAL A C 1
ATOM 853 O O . VAL A 1 107 ? -0.415 -2.001 -18.814 1.00 90.19 107 VAL A O 1
ATOM 856 N N . GLY A 1 108 ? -1.692 -0.791 -17.426 1.00 87.94 108 GLY A N 1
ATOM 857 C CA . GLY A 1 108 ? -1.644 0.429 -18.233 1.00 87.94 108 GLY A CA 1
ATOM 858 C C . GLY A 1 108 ? -0.253 1.074 -18.301 1.00 87.94 108 GLY A C 1
ATOM 859 O O . GLY A 1 108 ? 0.130 1.590 -19.353 1.00 87.94 108 GLY A O 1
ATOM 860 N N . LEU A 1 109 ? 0.511 1.034 -17.207 1.00 88.25 109 LEU A N 1
ATOM 861 C CA . LEU A 1 109 ? 1.862 1.595 -17.116 1.00 88.25 109 LEU A CA 1
ATOM 862 C C . LEU A 1 109 ? 2.918 0.738 -17.822 1.00 88.25 109 LEU A C 1
ATOM 864 O O . LEU A 1 109 ? 3.834 1.310 -18.409 1.00 88.25 109 LEU A O 1
ATOM 868 N N . VAL A 1 110 ? 2.779 -0.593 -17.827 1.00 87.19 110 VAL A N 1
ATOM 869 C CA . VAL A 1 110 ? 3.694 -1.509 -18.545 1.00 87.19 110 VAL A CA 1
ATOM 870 C C . VAL A 1 110 ? 3.754 -1.195 -20.035 1.00 87.19 110 VAL A C 1
ATOM 872 O O . VAL A 1 110 ? 4.814 -1.262 -20.649 1.00 87.19 110 VAL A O 1
ATOM 875 N N . LYS A 1 111 ? 2.620 -0.813 -20.628 1.00 83.50 111 LYS A N 1
ATOM 876 C CA . LYS A 1 111 ? 2.515 -0.525 -22.065 1.00 83.50 111 LYS A CA 1
ATOM 877 C C . LYS A 1 111 ? 3.167 0.799 -22.475 1.00 83.50 111 LYS A C 1
ATOM 879 O O . LYS A 1 111 ? 3.176 1.124 -23.659 1.00 83.50 111 LYS A O 1
ATOM 884 N N . ARG A 1 112 ? 3.666 1.594 -21.523 1.00 84.12 112 ARG A N 1
ATOM 885 C CA . ARG A 1 112 ? 4.223 2.926 -21.777 1.00 84.12 112 ARG A CA 1
ATOM 886 C C . ARG A 1 112 ? 5.735 2.938 -21.534 1.00 84.12 112 ARG A C 1
ATOM 888 O O . ARG A 1 112 ? 6.186 2.376 -20.536 1.00 84.12 112 ARG A O 1
ATOM 895 N N . PRO A 1 113 ? 6.524 3.630 -22.376 1.00 82.75 113 PRO A N 1
ATOM 896 C CA . PRO A 1 113 ? 7.981 3.696 -22.253 1.00 82.75 113 PRO A CA 1
ATOM 897 C C . PRO A 1 113 ? 8.414 4.686 -21.156 1.00 82.75 113 PRO A C 1
ATOM 899 O O . PRO A 1 113 ? 9.143 5.644 -21.403 1.00 82.75 113 PRO A O 1
ATOM 902 N N . TYR A 1 114 ? 7.925 4.498 -19.931 1.00 87.75 114 TYR A N 1
ATOM 903 C CA . TYR A 1 114 ? 8.301 5.313 -18.779 1.00 87.75 114 TYR A CA 1
ATOM 904 C C . TYR A 1 114 ? 9.521 4.739 -18.066 1.00 87.75 114 TYR A C 1
ATOM 906 O O . TYR A 1 114 ? 9.678 3.524 -17.956 1.00 87.75 114 TYR A O 1
ATOM 914 N N . SER A 1 115 ? 10.362 5.618 -17.514 1.00 90.69 115 SER A N 1
ATOM 915 C CA . SER A 1 115 ? 11.443 5.170 -16.635 1.00 90.69 115 SER A CA 1
ATOM 916 C C . SER A 1 115 ? 10.888 4.598 -15.327 1.00 90.69 115 SER A C 1
ATOM 918 O O . SER A 1 115 ? 9.774 4.925 -14.907 1.00 90.69 115 SER A O 1
ATOM 920 N N . ALA A 1 116 ? 11.691 3.780 -14.647 1.00 89.00 116 ALA A N 1
ATOM 921 C CA . ALA A 1 116 ? 11.302 3.126 -13.399 1.00 89.00 116 ALA A CA 1
ATOM 922 C C . ALA A 1 116 ? 10.790 4.104 -12.326 1.00 89.00 116 ALA A C 1
ATOM 924 O O . ALA A 1 116 ? 9.773 3.854 -11.675 1.00 89.00 116 ALA A O 1
ATOM 925 N N . PHE A 1 117 ? 11.449 5.259 -12.208 1.00 89.69 117 PHE A N 1
ATOM 926 C CA . PHE A 1 117 ? 11.041 6.318 -11.292 1.00 89.69 117 PHE A CA 1
ATOM 927 C C . PHE A 1 117 ? 9.706 6.960 -11.694 1.00 89.69 117 PHE A C 1
ATOM 929 O O . PHE A 1 117 ? 8.858 7.184 -10.836 1.00 89.69 117 PHE A O 1
ATOM 936 N N . HIS A 1 118 ? 9.470 7.209 -12.987 1.00 91.75 118 HIS A N 1
ATOM 937 C CA . HIS A 1 118 ? 8.195 7.767 -13.456 1.00 91.75 118 HIS A CA 1
ATOM 938 C C . HIS A 1 118 ? 7.030 6.798 -13.234 1.00 91.75 118 HIS A C 1
ATOM 940 O O . HIS A 1 118 ? 5.941 7.225 -12.843 1.00 91.75 118 HIS A O 1
ATOM 946 N N . GLN A 1 119 ? 7.258 5.497 -13.437 1.00 91.56 119 GLN A N 1
ATOM 947 C CA . GLN A 1 119 ? 6.278 4.459 -13.110 1.00 91.56 119 GLN A CA 1
ATOM 948 C C . GLN A 1 119 ? 5.966 4.469 -11.609 1.00 91.56 119 GLN A C 1
ATOM 950 O O . GLN A 1 119 ? 4.799 4.542 -11.232 1.00 91.56 119 GLN A O 1
ATOM 955 N N . TYR A 1 120 ? 6.996 4.482 -10.757 1.00 92.06 120 TYR A N 1
ATOM 956 C CA . TYR A 1 120 ? 6.828 4.572 -9.306 1.00 92.06 120 TYR A CA 1
ATOM 957 C C . TYR A 1 120 ? 6.067 5.830 -8.877 1.00 92.06 120 TYR A C 1
ATOM 959 O O . TYR A 1 120 ? 5.124 5.743 -8.099 1.00 92.06 120 TYR A O 1
ATOM 967 N N . PHE A 1 121 ? 6.432 6.998 -9.402 1.00 92.75 121 PHE A N 1
ATOM 968 C CA . PHE A 1 121 ? 5.779 8.253 -9.045 1.00 92.75 121 PHE A CA 1
ATOM 969 C C . PHE A 1 121 ? 4.309 8.280 -9.489 1.00 92.75 121 PHE A C 1
ATOM 971 O O . PHE A 1 121 ? 3.443 8.728 -8.742 1.00 92.75 121 PHE A O 1
ATOM 978 N N . SER A 1 122 ? 3.999 7.732 -10.666 1.00 93.12 122 SER A N 1
ATOM 979 C CA . SER A 1 122 ? 2.614 7.603 -11.145 1.00 93.12 122 SER A CA 1
ATOM 980 C C . SER A 1 122 ? 1.779 6.696 -10.235 1.00 93.12 122 SER A C 1
ATOM 982 O O . SER A 1 122 ? 0.630 7.013 -9.911 1.00 93.12 122 SER A O 1
ATOM 984 N N . LEU A 1 123 ? 2.370 5.589 -9.775 1.00 93.06 123 LEU A N 1
ATOM 985 C CA . LEU A 1 123 ? 1.757 4.698 -8.791 1.00 93.06 123 LEU A CA 1
ATOM 986 C C . LEU A 1 123 ? 1.574 5.396 -7.444 1.00 93.06 123 LEU A C 1
ATOM 988 O O . LEU A 1 123 ? 0.496 5.311 -6.870 1.00 93.06 123 LEU A O 1
ATOM 992 N N . LEU A 1 124 ? 2.574 6.141 -6.973 1.00 92.94 124 LEU A N 1
ATOM 993 C CA . LEU A 1 124 ? 2.516 6.911 -5.732 1.00 92.94 124 LEU A CA 1
ATOM 994 C C . LEU A 1 124 ? 1.343 7.902 -5.746 1.00 92.94 124 LEU A C 1
ATOM 996 O O . LEU A 1 124 ? 0.536 7.915 -4.822 1.00 92.94 124 LEU A O 1
ATOM 1000 N N . VAL A 1 125 ? 1.193 8.681 -6.819 1.00 93.00 125 VAL A N 1
ATOM 1001 C CA . VAL A 1 125 ? 0.074 9.627 -6.971 1.00 93.00 125 VAL A CA 1
ATOM 1002 C C . VAL A 1 125 ? -1.272 8.900 -6.986 1.00 93.00 125 VAL A C 1
ATOM 1004 O O . VAL A 1 125 ? -2.211 9.325 -6.316 1.00 93.00 125 VAL A O 1
ATOM 1007 N N . THR A 1 126 ? -1.369 7.776 -7.695 1.00 92.81 126 THR A N 1
ATOM 1008 C CA . THR A 1 126 ? -2.593 6.957 -7.728 1.00 92.81 126 THR A CA 1
ATOM 1009 C C . THR A 1 126 ? -2.931 6.405 -6.340 1.00 92.81 126 THR A C 1
ATOM 1011 O O . THR A 1 126 ? -4.085 6.434 -5.904 1.00 92.81 126 THR A O 1
ATOM 1014 N N . CYS A 1 127 ? -1.916 5.945 -5.610 1.00 94.19 127 CYS A N 1
ATOM 1015 C CA . CYS A 1 127 ? -2.060 5.371 -4.282 1.00 94.19 127 CYS A CA 1
ATOM 1016 C C . CYS A 1 127 ? -2.492 6.391 -3.225 1.00 94.19 127 CYS A C 1
ATOM 1018 O O . CYS A 1 127 ? -3.048 5.960 -2.219 1.00 94.19 127 CYS A O 1
ATOM 1020 N N . VAL A 1 128 ? -2.349 7.705 -3.453 1.00 92.56 128 VAL A N 1
ATOM 1021 C CA . VAL A 1 128 ? -2.995 8.731 -2.607 1.00 92.56 128 VAL A CA 1
ATOM 1022 C C . VAL A 1 128 ? -4.486 8.436 -2.482 1.00 92.56 128 VAL A C 1
ATOM 1024 O 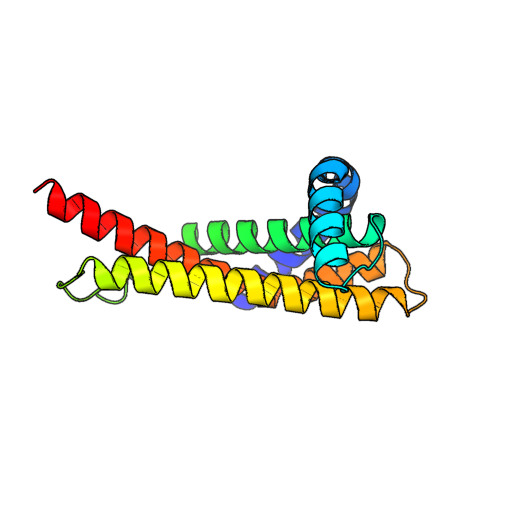O . VAL A 1 128 ? -5.010 8.324 -1.381 1.00 92.56 128 VAL A O 1
ATOM 1027 N N . LEU A 1 129 ? -5.173 8.256 -3.611 1.00 90.44 129 LEU A N 1
ATOM 1028 C CA . LEU A 1 129 ? -6.616 8.022 -3.616 1.00 90.44 129 LEU A CA 1
ATOM 1029 C C . LEU A 1 129 ? -6.954 6.652 -3.032 1.00 90.44 129 LEU A C 1
ATOM 1031 O O . LEU A 1 129 ? -7.869 6.535 -2.217 1.00 90.44 129 LEU A O 1
ATOM 1035 N N . LEU A 1 130 ? -6.191 5.626 -3.416 1.00 91.69 130 LEU A N 1
ATOM 1036 C CA . LEU A 1 130 ? -6.431 4.265 -2.945 1.00 91.69 130 LEU A CA 1
ATOM 1037 C C . LEU A 1 130 ? -6.237 4.153 -1.434 1.00 91.69 130 LEU A C 1
ATOM 1039 O O . LEU A 1 130 ? -7.053 3.508 -0.788 1.00 91.69 130 LEU A O 1
ATOM 1043 N N . GLY A 1 131 ? -5.245 4.839 -0.855 1.00 88.19 131 GLY A N 1
ATOM 1044 C CA . GLY A 1 131 ? -4.944 4.848 0.582 1.00 88.19 131 GLY A CA 1
ATOM 1045 C C . GLY A 1 131 ? -6.116 5.265 1.476 1.00 88.19 131 GLY A C 1
ATOM 1046 O O . GLY A 1 131 ? -6.171 4.860 2.639 1.00 88.19 131 GLY A O 1
ATOM 1047 N N . GLY A 1 132 ? -7.111 5.971 0.928 1.00 86.44 132 GLY A N 1
ATOM 1048 C CA . GLY A 1 132 ? -8.360 6.298 1.618 1.00 86.44 132 GLY A CA 1
ATOM 1049 C C . GLY A 1 132 ? -9.158 5.081 2.107 1.00 86.44 132 GLY A C 1
ATOM 1050 O O . GLY A 1 132 ? -9.963 5.218 3.029 1.00 86.44 132 GLY A O 1
ATOM 1051 N N . TRP A 1 133 ? -8.910 3.875 1.578 1.00 92.38 133 TRP A N 1
ATOM 1052 C CA . TRP A 1 133 ? -9.528 2.633 2.070 1.00 92.38 133 TRP A CA 1
ATOM 1053 C C . TRP A 1 133 ? -9.293 2.408 3.574 1.00 92.38 133 TRP A C 1
ATOM 1055 O O . TRP A 1 133 ? -10.147 1.856 4.271 1.00 92.38 133 TRP A O 1
ATOM 1065 N N . THR A 1 134 ? -8.162 2.895 4.093 1.00 91.31 134 THR A N 1
ATOM 1066 C CA . THR A 1 134 ? -7.769 2.763 5.503 1.00 91.31 134 THR A CA 1
ATOM 1067 C C . THR A 1 134 ? -8.709 3.469 6.474 1.00 91.31 134 THR A C 1
ATOM 1069 O O . THR A 1 134 ? -8.758 3.101 7.647 1.00 91.31 134 THR A O 1
ATOM 1072 N N . ILE A 1 135 ? -9.511 4.428 6.003 1.00 88.69 135 ILE A N 1
ATOM 1073 C CA . ILE A 1 135 ? -10.573 5.051 6.804 1.00 88.69 135 ILE A CA 1
ATOM 1074 C C . ILE A 1 135 ? -11.574 3.979 7.255 1.00 88.69 135 ILE A C 1
ATOM 1076 O O . ILE A 1 135 ? -11.910 3.898 8.434 1.00 88.69 135 ILE A O 1
ATOM 1080 N N . TYR A 1 136 ? -11.975 3.092 6.342 1.00 86.25 136 TYR A N 1
ATOM 1081 C CA . TYR A 1 136 ? -12.896 1.995 6.640 1.00 86.25 136 TYR A CA 1
ATOM 1082 C C . TYR A 1 136 ? -12.254 0.914 7.507 1.00 86.25 136 TYR A C 1
ATOM 1084 O O . TYR A 1 136 ? -12.935 0.305 8.331 1.00 86.25 136 TYR A O 1
ATOM 1092 N N . LEU A 1 137 ? -10.946 0.693 7.351 1.00 89.12 137 LEU A N 1
ATOM 1093 C CA . LEU A 1 137 ? -10.189 -0.196 8.231 1.00 89.12 137 LEU A CA 1
ATOM 1094 C C . LEU A 1 137 ? -10.192 0.334 9.674 1.00 89.12 137 LEU A C 1
ATOM 1096 O O . LEU A 1 137 ? -10.485 -0.411 10.609 1.00 89.12 137 LEU A O 1
ATOM 1100 N N . LYS A 1 138 ? -9.930 1.634 9.856 1.00 87.94 138 LYS A N 1
ATOM 1101 C CA . LYS A 1 138 ? -10.011 2.312 11.158 1.00 87.94 138 LYS A CA 1
ATOM 1102 C C . LYS A 1 138 ? -11.413 2.191 11.760 1.00 87.94 138 LYS A C 1
ATOM 1104 O O . LYS A 1 138 ? -11.542 1.815 12.923 1.00 87.94 138 LYS A O 1
ATOM 1109 N N . ASP A 1 139 ? -12.457 2.474 10.981 1.00 84.19 139 ASP A N 1
ATOM 1110 C CA . ASP A 1 139 ? -13.849 2.377 11.440 1.00 84.19 139 ASP A CA 1
ATOM 1111 C C . ASP A 1 139 ? -14.220 0.950 11.866 1.00 84.19 139 ASP A C 1
ATOM 1113 O O . ASP A 1 139 ? -14.899 0.759 12.880 1.00 84.19 139 ASP A O 1
ATOM 1117 N N . PHE A 1 140 ? -13.736 -0.064 11.143 1.00 86.19 140 PHE A N 1
ATOM 1118 C CA . PHE A 1 140 ? -13.879 -1.461 11.544 1.00 86.19 140 PHE A CA 1
ATOM 1119 C C . PHE A 1 140 ? -13.219 -1.728 12.903 1.00 86.19 140 PHE A C 1
ATOM 1121 O O . PHE A 1 140 ? -13.892 -2.241 13.799 1.00 86.19 140 PHE A O 1
ATOM 1128 N N . PHE A 1 141 ? -11.955 -1.332 13.096 1.00 86.88 141 PHE A N 1
ATOM 1129 C CA . PHE A 1 141 ? -11.250 -1.534 14.368 1.00 86.88 141 PHE A CA 1
ATOM 1130 C C . PHE A 1 141 ? -11.935 -0.826 15.540 1.00 86.88 141 PHE A C 1
ATOM 1132 O O . PHE A 1 141 ? -12.099 -1.426 16.600 1.00 86.88 141 PHE A O 1
ATOM 1139 N N . LEU A 1 142 ? -12.400 0.411 15.348 1.00 84.31 142 LEU A N 1
ATOM 1140 C CA . LEU A 1 142 ? -13.155 1.145 16.369 1.00 84.31 142 LEU A CA 1
ATOM 1141 C C . LEU A 1 142 ? -14.481 0.450 16.703 1.00 84.31 142 LEU A C 1
ATOM 1143 O O . LEU A 1 142 ? -14.833 0.302 17.874 1.00 84.31 142 LEU A O 1
ATOM 1147 N N . THR A 1 143 ? -15.207 -0.025 15.688 1.00 82.88 143 THR A N 1
ATOM 1148 C CA . THR A 1 143 ? -16.465 -0.762 15.881 1.00 82.88 143 THR A CA 1
ATOM 1149 C C . THR A 1 143 ? -16.226 -2.074 16.636 1.00 82.88 143 THR A C 1
ATOM 1151 O O . THR A 1 143 ? -16.971 -2.397 17.563 1.00 82.88 143 THR A O 1
ATOM 1154 N N . ALA A 1 144 ? -15.171 -2.812 16.283 1.00 84.00 144 ALA A N 1
ATOM 1155 C CA . ALA A 1 144 ? -14.789 -4.058 16.939 1.00 84.00 144 ALA A CA 1
ATOM 1156 C C . ALA A 1 144 ? -14.354 -3.832 18.396 1.00 84.00 144 ALA A C 1
ATOM 1158 O O . ALA A 1 144 ? -14.810 -4.549 19.287 1.00 84.00 144 ALA A O 1
ATOM 1159 N N . ALA A 1 145 ? -13.539 -2.805 18.656 1.00 83.50 145 ALA A N 1
ATOM 1160 C CA . ALA A 1 145 ? -13.098 -2.439 20.001 1.00 83.50 145 ALA A CA 1
ATOM 1161 C C . ALA A 1 145 ? -14.283 -2.075 20.907 1.00 83.50 145 ALA A C 1
ATOM 1163 O O . ALA A 1 145 ? -14.378 -2.572 22.028 1.00 83.50 145 ALA A O 1
ATOM 1164 N N . ASN A 1 146 ? -15.233 -1.284 20.400 1.00 82.25 146 ASN A N 1
ATOM 1165 C CA . ASN A 1 146 ? -16.447 -0.926 21.137 1.00 82.25 146 ASN A CA 1
ATOM 1166 C C . ASN A 1 146 ? -17.342 -2.142 21.424 1.00 82.25 146 ASN A C 1
ATOM 1168 O O . ASN A 1 146 ? -17.906 -2.250 22.513 1.00 82.25 146 ASN A O 1
ATOM 1172 N N . TYR A 1 147 ? -17.467 -3.071 20.471 1.00 78.88 147 TYR A N 1
ATOM 1173 C CA . TYR A 1 147 ? -18.230 -4.305 20.669 1.00 78.88 147 TYR A CA 1
ATOM 1174 C C . TYR A 1 147 ? -17.586 -5.212 21.729 1.00 78.88 147 TYR A C 1
ATOM 1176 O O . TYR A 1 147 ? -18.278 -5.688 22.629 1.00 78.88 147 TYR A O 1
ATOM 1184 N N . MET A 1 148 ? -16.263 -5.404 21.671 1.00 80.31 148 MET A N 1
ATOM 1185 C CA . MET A 1 148 ? -15.530 -6.186 22.672 1.00 80.31 148 MET A CA 1
ATOM 1186 C C . MET A 1 148 ? -15.595 -5.529 24.051 1.00 80.31 148 MET A C 1
ATOM 1188 O O . MET A 1 148 ? -15.989 -6.186 25.008 1.00 80.31 148 MET A O 1
ATOM 1192 N N . GLY A 1 149 ? -15.312 -4.228 24.159 1.00 74.62 149 GLY A N 1
ATOM 1193 C CA . GLY A 1 149 ? -15.364 -3.496 25.429 1.00 74.62 149 GLY A CA 1
ATOM 1194 C C . GLY A 1 149 ? -16.739 -3.524 26.106 1.00 74.62 149 GLY A C 1
ATOM 1195 O O . GLY A 1 149 ? -16.816 -3.446 27.329 1.00 74.62 149 GLY A O 1
ATOM 1196 N N . ARG A 1 150 ? -17.824 -3.691 25.337 1.00 64.06 150 ARG A N 1
ATOM 1197 C CA . ARG A 1 150 ? -19.177 -3.897 25.874 1.00 64.06 150 ARG A CA 1
ATOM 1198 C C . ARG A 1 150 ? -19.453 -5.342 26.292 1.00 64.06 150 ARG A C 1
ATOM 1200 O O . ARG A 1 150 ? -20.248 -5.544 27.190 1.00 64.06 150 ARG A O 1
ATOM 1207 N N . LYS A 1 151 ? -18.830 -6.337 25.657 1.00 58.56 151 LYS A N 1
ATOM 1208 C CA . LYS A 1 151 ? -18.974 -7.754 26.039 1.00 58.56 151 LYS A CA 1
ATOM 1209 C C . LYS A 1 151 ? -18.255 -8.085 27.358 1.00 58.56 151 LYS A C 1
ATOM 1211 O O . LYS A 1 151 ? -18.603 -9.069 27.997 1.00 58.56 151 LYS A O 1
ATOM 1216 N N . TYR A 1 152 ? -17.261 -7.278 27.737 1.00 55.50 152 TYR A N 1
ATOM 1217 C CA . TYR A 1 152 ? -16.495 -7.409 28.984 1.00 55.50 152 TYR A CA 1
ATOM 1218 C C . TYR A 1 152 ? -17.009 -6.529 30.145 1.00 55.50 152 TYR A C 1
ATOM 1220 O O . TYR A 1 152 ? -16.414 -6.566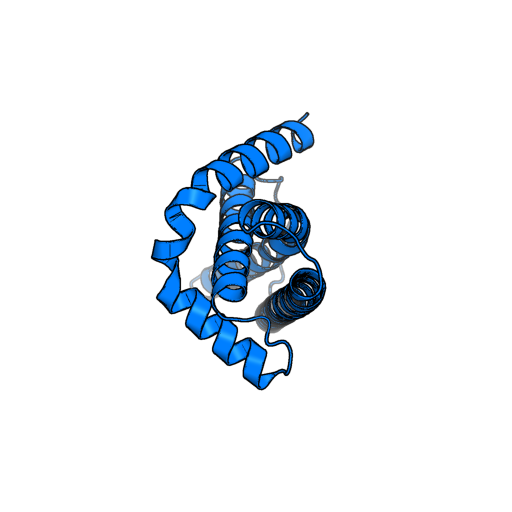 31.220 1.00 55.50 152 TYR A O 1
ATOM 1228 N N . LYS A 1 153 ? -18.075 -5.743 29.944 1.00 48.72 153 LYS A N 1
ATOM 1229 C CA . LYS A 1 153 ? -18.798 -5.012 31.000 1.00 48.72 153 LYS A CA 1
ATOM 1230 C C . LYS A 1 153 ? -20.128 -5.690 31.282 1.00 48.72 153 LYS A C 1
ATOM 1232 O O . LYS A 1 153 ? -20.518 -5.689 32.465 1.00 48.72 153 LYS A O 1
#

Secondary structure (DSSP, 8-state):
-HHHHHHHHHHHHHHHHGGGGGGGHHHHHHHHHHHHHTT----HHHH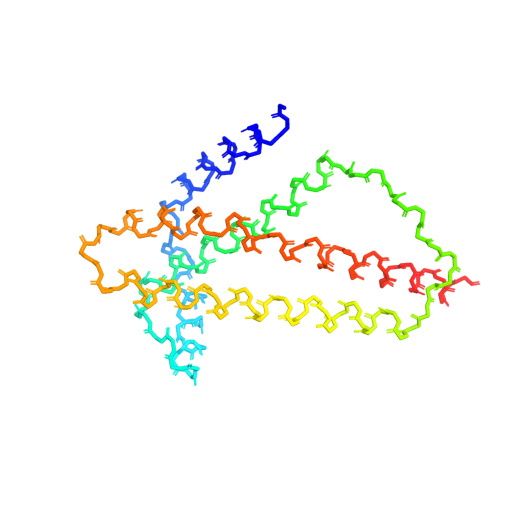HHHHHHHHHHHHHHHHHHHHSPPP-----S---HHHHHHHHHHHHHHHHHHHHHHHHHHHHHHTS---HHHHHHHHHHHHHHHHTTHHHHHHHHHHHHHHHHHHT-

Organism: NCBI:txid2681983

Radius of gyration: 17.59 Å; chains: 1; bounding box: 42×40×53 Å